Protein AF-A0A1F5DJG1-F1 (afdb_monomer)

Foldseek 3Di:
DVLLVLLQVVLVDDDDDDDLVVWDQDADPLPDVRQPCLQVPLDDPDPTCLVVVVVVVLVDQEEEDEAEQDPLAGDPSSCRNLVSNLSSLVNVQLQSAQRYEYEYEYEYEPPLPSLVSHQVVVVCSCVSSRHHYPYTYYHYPVCPVPVSNVSNNSSNVSDD

Sequence (160 aa):
MKQLLKGAESKGHQVELVHLNDHVIKKCKACEGGWGQCRSEGTCVLEDDFQAIREKIDSADALVFATPVYWHDLSESAKTFLDRLRRVEAHHSFKRYTDKLCVGVASAGGSGNGAARALYLLEEYLKRIGFKTFDLVTLTQFSKAHKLPMLEEAGKRLFP

Secondary structure (DSSP, 8-state):
-HHHHHHHHTTT-------GGGS--PPP--HHHHHTHHHHTS--S--STHHHHHHHHHH-SEEEEEEEEETTEE-HHHHHHHHHHHHHHTTTTT-TTTT-EEEEEEEESSS-TTHHHHHHHHHHHHHHTT-EEEEEEEEETTTHHHHHHHHHHHHTTS--

Nearest PDB structures (foldseek):
  2oys-assembly1_A  TM=8.674E-01  e=5.356E-07  Streptococcus pneumoniae TIGR4
  4r81-assembly1_A  TM=7.176E-01  e=6.926E-05  Methanothermobacter marburgensis str. Marburg
  5lji-assembly2_C  TM=7.568E-01  e=8.298E-02  Streptococcus pneumoniae
  7ddz-assembly1_A  TM=7.314E-01  e=1.112E-01  Enterobacteria phage RB59
  6lyh-assembly3_E  TM=3.986E-01  e=1.464E+00  Camellia sinensis var. assamica

Mean predicted aligned error: 3.3 Å

Radius of gyration: 15.82 Å; Cα contacts (8 Å, |Δi|>4): 265; chains: 1; bounding box: 43×26×45 Å

Solvent-accessible surface area (backbone atoms only — not comparable to full-atom values): 8822 Å² total; per-residue (Å²): 108,71,40,29,49,52,18,24,45,76,70,72,47,89,80,83,88,84,60,66,87,84,45,60,65,72,68,77,79,50,44,74,96,55,49,38,51,13,59,81,70,53,40,70,89,72,91,52,47,55,60,64,55,49,52,52,57,71,74,43,74,56,46,79,50,74,35,51,42,45,95,46,28,57,28,71,62,55,46,37,49,51,58,44,51,49,47,27,35,60,63,60,79,25,53,84,30,56,88,24,35,26,36,45,33,14,34,10,79,66,95,36,73,35,15,67,52,17,34,51,54,51,47,54,54,46,49,60,40,20,35,39,78,74,47,77,42,68,38,24,73,88,49,38,80,66,46,46,61,50,33,21,56,47,22,54,60,66,58,134

pLDDT: mean 94.12, std 6.16, range [60.84, 98.69]

Structure (mmCIF, N/CA/C/O backbone):
data_AF-A0A1F5DJG1-F1
#
_entry.id   AF-A0A1F5DJG1-F1
#
loop_
_atom_site.group_PDB
_atom_site.id
_atom_site.type_symbol
_atom_site.label_atom_id
_atom_site.label_alt_id
_atom_site.label_comp_id
_atom_site.label_asym_id
_atom_site.label_entity_id
_atom_site.label_seq_id
_atom_site.pdbx_PDB_ins_code
_atom_site.Cartn_x
_atom_site.Cartn_y
_atom_site.Cartn_z
_atom_site.occupancy
_atom_site.B_iso_or_equiv
_atom_site.auth_seq_id
_atom_site.auth_comp_id
_atom_site.auth_asym_id
_atom_site.auth_atom_id
_atom_site.pdbx_PDB_model_num
ATOM 1 N N . MET A 1 1 ? -6.879 -3.735 9.298 1.00 80.50 1 MET A N 1
ATOM 2 C CA . MET A 1 1 ? -7.313 -4.379 8.041 1.00 80.50 1 MET A CA 1
ATOM 3 C C . MET A 1 1 ? -8.718 -4.955 8.164 1.00 80.50 1 MET A C 1
ATOM 5 O O . MET A 1 1 ? -9.623 -4.300 7.690 1.00 80.50 1 MET A O 1
ATOM 9 N N . LYS A 1 2 ? -8.937 -6.085 8.862 1.00 90.50 2 LYS A N 1
ATOM 10 C CA . LYS A 1 2 ? -10.252 -6.765 8.914 1.00 90.50 2 LYS A CA 1
ATOM 11 C C . LYS A 1 2 ? -11.444 -5.859 9.258 1.00 90.50 2 LYS A C 1
ATOM 13 O O . LYS A 1 2 ? -12.493 -6.018 8.661 1.00 90.50 2 LYS A O 1
ATOM 18 N N . GLN A 1 3 ? -11.270 -4.886 10.156 1.00 96.06 3 GLN A N 1
ATOM 19 C CA . GLN A 1 3 ? -12.352 -3.951 10.492 1.00 96.06 3 GLN A CA 1
ATOM 20 C C . GLN A 1 3 ? -12.725 -2.999 9.348 1.00 96.06 3 GLN A C 1
ATOM 22 O O . GLN A 1 3 ? -13.907 -2.781 9.129 1.00 96.06 3 GLN A O 1
ATOM 27 N N . LEU A 1 4 ? -11.753 -2.502 8.569 1.00 95.25 4 LEU A N 1
ATOM 28 C CA . LEU A 1 4 ? -12.043 -1.720 7.355 1.00 95.25 4 LEU A CA 1
ATOM 29 C C . LEU A 1 4 ? -12.858 -2.550 6.360 1.00 95.25 4 LEU A C 1
ATOM 31 O O . LEU A 1 4 ? -13.853 -2.064 5.836 1.00 95.25 4 LEU A O 1
ATOM 35 N N . LEU A 1 5 ? -12.452 -3.808 6.146 1.00 94.50 5 LEU A N 1
ATOM 36 C CA . LEU A 1 5 ? -13.146 -4.721 5.234 1.00 94.50 5 LEU A CA 1
ATOM 37 C C . LEU A 1 5 ? -14.576 -4.978 5.708 1.00 94.50 5 LEU A C 1
ATOM 39 O O . LEU A 1 5 ? -15.507 -4.743 4.953 1.00 94.50 5 LEU A O 1
ATOM 43 N N . LYS A 1 6 ? -14.751 -5.313 6.990 1.00 96.38 6 LYS A N 1
ATOM 44 C CA . LYS A 1 6 ? -16.066 -5.495 7.614 1.00 96.38 6 LYS A CA 1
ATOM 45 C C . LYS A 1 6 ? -16.964 -4.265 7.440 1.00 96.38 6 LYS A C 1
ATOM 47 O O . LYS A 1 6 ? -18.151 -4.395 7.156 1.00 96.38 6 LYS A O 1
ATOM 52 N N . GLY A 1 7 ? -16.404 -3.067 7.612 1.00 96.62 7 GLY A N 1
ATOM 53 C CA . GLY A 1 7 ? -17.116 -1.812 7.383 1.00 96.62 7 GLY A CA 1
ATOM 54 C C . GLY A 1 7 ? -17.613 -1.684 5.943 1.00 96.62 7 GLY A C 1
ATOM 55 O O . GLY A 1 7 ? -18.793 -1.404 5.732 1.00 96.62 7 GLY A O 1
ATOM 56 N N . ALA A 1 8 ? -16.743 -1.946 4.968 1.00 96.12 8 ALA A N 1
ATOM 57 C CA . ALA A 1 8 ? -17.083 -1.898 3.547 1.00 96.12 8 ALA A CA 1
ATOM 58 C C . ALA A 1 8 ? -18.116 -2.974 3.153 1.00 96.12 8 ALA A C 1
ATOM 60 O O . ALA A 1 8 ? -19.131 -2.661 2.533 1.00 96.12 8 ALA A O 1
ATOM 61 N N . GLU A 1 9 ? -17.926 -4.220 3.592 1.00 96.31 9 GLU A N 1
ATOM 62 C CA . GLU A 1 9 ? -18.866 -5.329 3.372 1.00 96.31 9 GLU A CA 1
ATOM 63 C C . GLU A 1 9 ? -20.256 -5.013 3.942 1.00 96.31 9 GLU A C 1
ATOM 65 O O . GLU A 1 9 ? -21.270 -5.295 3.307 1.00 96.31 9 GLU A O 1
ATOM 70 N N . SER A 1 10 ? -20.330 -4.351 5.106 1.00 97.25 10 SER A N 1
ATOM 71 C CA . SER A 1 10 ? -21.610 -3.952 5.718 1.00 97.25 10 SER A CA 1
ATOM 72 C C . SER A 1 10 ? -22.411 -2.937 4.891 1.00 97.25 10 SER A C 1
ATOM 74 O O . SER A 1 10 ? -23.599 -2.734 5.142 1.00 97.25 10 SER A O 1
ATOM 76 N N . LYS A 1 11 ? -21.766 -2.294 3.911 1.00 96.88 11 LYS A N 1
ATOM 77 C CA . LYS A 1 11 ? -22.381 -1.389 2.934 1.00 96.88 11 LYS A CA 1
ATOM 78 C C . LYS A 1 11 ? -22.622 -2.047 1.573 1.00 96.88 11 LYS A C 1
ATOM 80 O O . LYS A 1 11 ? -23.101 -1.383 0.663 1.00 96.88 11 LYS A O 1
ATOM 85 N N . GLY A 1 12 ? -22.356 -3.349 1.451 1.00 95.69 12 GLY A N 1
ATOM 86 C CA . GLY A 1 12 ? -22.562 -4.117 0.224 1.00 95.69 12 GLY A CA 1
ATOM 87 C C . GLY A 1 12 ? -21.413 -4.019 -0.780 1.00 95.69 12 GLY A C 1
ATOM 88 O O . GLY A 1 12 ? -21.575 -4.463 -1.915 1.00 95.69 12 GLY A O 1
ATOM 89 N N . HIS A 1 13 ? -20.262 -3.461 -0.395 1.00 95.56 13 HIS A N 1
ATOM 90 C CA . HIS A 1 13 ? -19.089 -3.424 -1.268 1.00 95.56 13 HIS A CA 1
ATOM 91 C C . HIS A 1 13 ? -18.404 -4.791 -1.328 1.00 95.56 13 HIS A C 1
ATOM 93 O O . HIS A 1 13 ? -18.331 -5.512 -0.330 1.00 95.56 13 HIS A O 1
ATOM 99 N N . GLN A 1 14 ? -17.863 -5.127 -2.499 1.00 95.88 14 GLN A N 1
ATOM 100 C CA . GLN A 1 14 ? -16.992 -6.287 -2.654 1.00 95.88 14 GLN A CA 1
ATOM 101 C C . GLN A 1 14 ? -15.609 -5.961 -2.096 1.00 95.88 14 GLN A C 1
ATOM 103 O O . GLN A 1 14 ? -15.071 -4.879 -2.332 1.00 95.88 14 GLN A O 1
ATOM 108 N N . VAL A 1 15 ? -15.033 -6.904 -1.357 1.00 95.50 15 VAL A N 1
ATOM 109 C CA . VAL A 1 15 ? -13.697 -6.757 -0.788 1.00 95.50 15 VAL A CA 1
ATOM 110 C C . VAL A 1 15 ? -12.822 -7.928 -1.192 1.00 95.50 15 VAL A C 1
ATOM 112 O O . VAL A 1 15 ? -13.246 -9.082 -1.171 1.00 95.50 15 VAL A O 1
ATOM 115 N N . GLU A 1 16 ? -11.570 -7.626 -1.510 1.00 96.38 16 GLU A N 1
ATOM 116 C CA . GLU A 1 16 ? -10.538 -8.627 -1.733 1.00 96.38 16 GLU A CA 1
ATOM 117 C C . GLU A 1 16 ? -9.367 -8.361 -0.784 1.00 96.38 16 GLU A C 1
ATOM 119 O O . GLU A 1 16 ? -8.879 -7.235 -0.661 1.00 96.38 16 GLU A O 1
ATOM 124 N N . LEU A 1 17 ? -8.917 -9.407 -0.089 1.00 96.69 17 LEU A N 1
ATOM 125 C CA . LEU A 1 17 ? -7.771 -9.343 0.809 1.00 96.69 17 LEU A CA 1
ATOM 126 C C . LEU A 1 17 ? -6.576 -10.046 0.169 1.00 96.69 17 LEU A C 1
ATOM 128 O O . LEU A 1 17 ? -6.576 -11.263 0.018 1.00 96.69 17 LEU A O 1
ATOM 132 N N . VAL A 1 18 ? -5.534 -9.273 -0.134 1.00 97.69 18 VAL A N 1
ATOM 133 C CA . VAL A 1 18 ? -4.259 -9.790 -0.640 1.00 97.69 18 VAL A CA 1
ATOM 134 C C . VAL A 1 18 ? -3.213 -9.755 0.470 1.00 97.69 18 VAL A C 1
ATOM 136 O O . VAL A 1 18 ? -2.865 -8.694 0.995 1.00 97.69 18 VAL A O 1
ATOM 139 N N . HIS A 1 19 ? -2.680 -10.923 0.817 1.00 97.50 19 HIS A N 1
ATOM 140 C CA . HIS A 1 19 ? -1.533 -11.048 1.705 1.00 9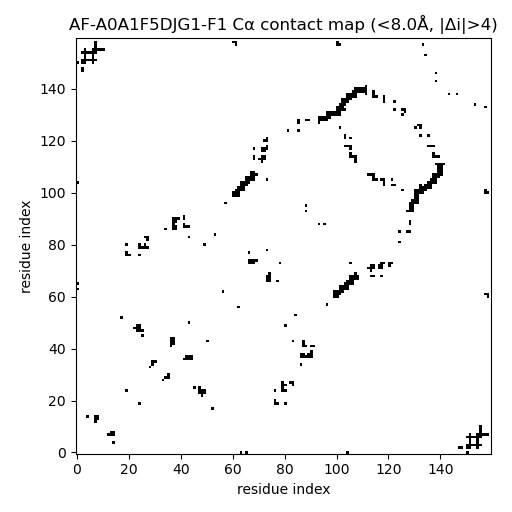7.50 19 HIS A CA 1
ATOM 141 C C . HIS A 1 19 ? -0.255 -11.132 0.871 1.00 97.50 19 HIS A C 1
ATOM 143 O O . HIS A 1 19 ? 0.030 -12.160 0.274 1.00 97.50 19 HIS A O 1
ATOM 149 N N . LEU A 1 20 ? 0.554 -10.065 0.855 1.00 97.94 20 LEU A N 1
ATOM 150 C CA . LEU A 1 20 ? 1.789 -10.017 0.050 1.00 97.94 20 LEU A CA 1
ATOM 151 C C . LEU A 1 20 ? 2.768 -11.169 0.339 1.00 97.94 20 LEU A C 1
ATOM 153 O O . LEU A 1 20 ? 3.574 -11.503 -0.519 1.00 97.94 20 LEU A O 1
ATOM 157 N N . ASN A 1 21 ? 2.712 -11.758 1.536 1.00 96.56 21 ASN A N 1
ATOM 158 C CA . ASN A 1 21 ? 3.573 -12.875 1.927 1.00 96.56 21 ASN A CA 1
ATOM 159 C C . ASN A 1 21 ? 3.149 -14.221 1.313 1.00 96.56 21 ASN A C 1
ATOM 161 O O . ASN A 1 21 ? 3.951 -15.150 1.326 1.00 96.56 21 ASN A O 1
ATOM 165 N N . ASP A 1 22 ? 1.934 -14.318 0.768 1.00 98.06 22 ASP A N 1
ATOM 166 C CA . ASP A 1 22 ? 1.431 -15.518 0.085 1.00 98.06 22 ASP A CA 1
ATOM 167 C C . ASP A 1 22 ? 1.814 -15.521 -1.407 1.00 98.06 22 ASP A C 1
ATOM 169 O O . ASP A 1 22 ? 1.470 -16.440 -2.147 1.00 98.06 22 ASP A O 1
ATOM 173 N N . HIS A 1 23 ? 2.541 -14.489 -1.847 1.00 98.12 23 HIS A N 1
ATOM 174 C CA . HIS A 1 23 ? 2.916 -14.248 -3.231 1.00 98.12 23 HIS A CA 1
ATOM 175 C C . HIS A 1 23 ? 4.431 -14.158 -3.392 1.00 98.12 23 HIS A C 1
ATOM 177 O O . HIS A 1 23 ? 5.154 -13.612 -2.553 1.00 98.12 23 HIS A O 1
ATOM 183 N N . VAL A 1 24 ? 4.925 -14.643 -4.525 1.00 98.00 24 VAL A N 1
ATOM 184 C CA . VAL A 1 24 ? 6.321 -14.486 -4.911 1.00 98.00 24 VAL A CA 1
ATOM 185 C C . VAL A 1 24 ? 6.473 -13.135 -5.591 1.00 98.00 24 VAL A C 1
ATOM 187 O O . VAL A 1 24 ? 6.063 -12.941 -6.729 1.00 98.00 24 VAL A O 1
ATOM 190 N N . ILE A 1 25 ? 7.104 -12.192 -4.895 1.00 98.00 25 ILE A N 1
ATOM 191 C CA . ILE A 1 25 ? 7.415 -10.865 -5.432 1.00 98.00 25 ILE A CA 1
ATOM 192 C C . ILE A 1 25 ? 8.919 -10.654 -5.317 1.00 98.00 25 ILE A C 1
ATOM 194 O O . ILE A 1 25 ? 9.469 -10.430 -4.237 1.00 98.00 25 ILE A O 1
ATOM 198 N N . LYS A 1 26 ? 9.614 -10.733 -6.448 1.00 97.50 26 LYS A N 1
ATOM 199 C CA . LYS A 1 26 ? 11.058 -10.519 -6.519 1.00 97.50 26 LYS A CA 1
ATOM 200 C C . LYS A 1 26 ? 11.365 -9.041 -6.304 1.00 97.50 26 LYS A C 1
ATOM 202 O O . LYS A 1 26 ? 10.602 -8.157 -6.701 1.00 97.50 26 LYS A O 1
ATOM 207 N N . LYS A 1 27 ? 12.535 -8.770 -5.723 1.00 96.62 27 LYS A N 1
ATOM 208 C CA . LYS A 1 27 ? 13.087 -7.414 -5.606 1.00 96.62 27 LYS A CA 1
ATOM 209 C C . LYS A 1 27 ? 13.364 -6.835 -6.991 1.00 96.62 27 LYS A C 1
ATOM 211 O O . LYS A 1 27 ? 13.774 -7.554 -7.904 1.00 96.62 27 LYS A O 1
ATOM 216 N N . CYS A 1 28 ? 13.172 -5.525 -7.134 1.00 95.06 28 CYS A N 1
ATOM 217 C CA . CYS A 1 28 ? 13.534 -4.815 -8.356 1.00 95.06 28 CYS A CA 1
ATOM 218 C C . CYS A 1 28 ? 15.021 -5.036 -8.678 1.00 95.06 28 CYS A C 1
ATOM 220 O O . CYS A 1 28 ? 15.876 -4.825 -7.820 1.00 95.06 28 CYS A O 1
ATOM 222 N N . LYS A 1 29 ? 15.326 -5.425 -9.921 1.00 94.69 29 LYS A N 1
ATOM 223 C CA . LYS A 1 29 ? 16.705 -5.642 -10.388 1.00 94.69 29 LYS A CA 1
ATOM 224 C C . LYS A 1 29 ? 17.391 -4.380 -10.921 1.00 94.69 29 LYS A C 1
ATOM 226 O O . LYS A 1 29 ? 18.551 -4.459 -11.297 1.00 94.69 29 LYS A O 1
ATOM 231 N N . ALA A 1 30 ? 16.685 -3.245 -10.979 1.00 94.06 30 ALA A N 1
ATOM 232 C CA . ALA A 1 30 ? 17.179 -2.012 -11.600 1.00 94.06 30 ALA A CA 1
ATOM 233 C C . ALA A 1 30 ? 17.752 -2.269 -13.014 1.00 94.06 30 ALA A C 1
ATOM 235 O O . ALA A 1 30 ? 18.871 -1.870 -13.331 1.00 94.06 30 ALA A O 1
ATOM 236 N N . CYS A 1 31 ? 16.981 -2.987 -13.839 1.00 92.62 31 CYS A N 1
ATOM 237 C CA . CYS A 1 31 ? 17.384 -3.433 -15.174 1.00 92.62 31 CYS A CA 1
ATOM 238 C C . CYS A 1 31 ? 17.799 -2.263 -16.080 1.00 92.62 31 CYS A C 1
ATOM 240 O O . CYS A 1 31 ? 17.336 -1.143 -15.878 1.00 92.62 31 CYS A O 1
ATOM 242 N N . GLU A 1 32 ? 18.629 -2.545 -17.092 1.00 86.12 32 GLU A N 1
ATOM 243 C CA . GLU A 1 32 ? 18.922 -1.649 -18.228 1.00 86.12 32 GLU A CA 1
ATOM 244 C C . GLU A 1 32 ? 19.131 -0.176 -17.823 1.00 86.12 32 GLU A C 1
ATOM 246 O O . GLU A 1 32 ? 18.291 0.695 -18.057 1.00 86.12 32 GLU A O 1
ATOM 251 N N . GLY A 1 33 ? 20.240 0.107 -17.136 1.00 86.25 33 GLY A N 1
ATOM 252 C CA . GLY A 1 33 ? 20.552 1.472 -16.692 1.00 86.25 33 GLY A CA 1
ATOM 253 C C . GLY A 1 33 ? 19.644 1.994 -15.572 1.00 86.25 33 GLY A C 1
ATOM 254 O O . GLY A 1 33 ? 19.579 3.198 -15.337 1.00 86.25 33 GLY A O 1
ATOM 255 N N . GLY A 1 34 ? 18.945 1.101 -14.868 1.00 89.88 34 GLY A N 1
ATOM 256 C CA . GLY A 1 34 ? 18.201 1.402 -13.649 1.00 89.88 34 GLY A CA 1
ATOM 257 C C . GLY A 1 34 ? 16.681 1.454 -13.800 1.00 89.88 34 GLY A C 1
ATOM 258 O O . GLY A 1 34 ? 15.997 1.524 -12.775 1.00 89.88 34 GLY A O 1
ATOM 259 N N . TRP A 1 35 ? 16.146 1.398 -15.021 1.00 89.06 35 TRP A N 1
ATOM 260 C CA . TRP A 1 35 ? 14.706 1.494 -15.292 1.00 89.06 35 TRP A CA 1
ATOM 261 C C . TRP A 1 35 ? 14.168 0.381 -16.195 1.00 89.06 35 TRP A C 1
ATOM 263 O O . TRP A 1 35 ? 13.107 -0.169 -15.892 1.00 89.06 35 TRP A O 1
ATOM 273 N N . GLY A 1 36 ? 14.880 0.053 -17.277 1.00 91.75 36 GLY A N 1
ATOM 274 C CA . GLY A 1 36 ? 14.424 -0.865 -18.324 1.00 91.75 36 GLY A CA 1
ATOM 275 C C . GLY A 1 36 ? 12.989 -0.625 -18.780 1.00 91.75 36 GLY A C 1
ATOM 276 O O . GLY A 1 36 ? 12.522 0.517 -18.833 1.00 91.75 36 GLY A O 1
ATOM 277 N N . GLN A 1 37 ? 12.274 -1.721 -19.033 1.00 91.81 37 GLN A N 1
ATOM 278 C CA . GLN A 1 37 ? 10.900 -1.730 -19.544 1.00 91.81 37 GLN A CA 1
ATOM 279 C C . GLN A 1 37 ? 9.893 -0.921 -18.700 1.00 91.81 37 GLN A C 1
ATOM 281 O O . GLN A 1 37 ? 8.904 -0.413 -19.228 1.00 91.81 37 GLN A O 1
ATOM 286 N N . CYS A 1 38 ? 10.171 -0.693 -17.407 1.00 92.19 38 CYS A N 1
ATOM 287 C CA . CYS A 1 38 ? 9.301 0.128 -16.556 1.00 92.19 38 CYS A CA 1
ATOM 288 C C . CYS A 1 38 ? 9.143 1.549 -17.119 1.00 92.19 38 CYS A C 1
ATOM 290 O O . CYS A 1 38 ? 8.079 2.147 -16.991 1.00 92.19 38 CYS A O 1
ATOM 292 N N . ARG A 1 39 ? 10.200 2.090 -17.743 1.00 88.75 39 ARG A N 1
ATOM 293 C CA . ARG A 1 39 ? 10.194 3.440 -18.314 1.00 88.75 39 ARG A CA 1
ATOM 294 C C . ARG A 1 39 ? 9.572 3.499 -19.703 1.00 88.75 39 ARG A C 1
ATOM 296 O O . ARG A 1 39 ? 8.904 4.486 -19.993 1.00 88.75 39 ARG A O 1
ATOM 303 N N . SER A 1 40 ? 9.826 2.509 -20.554 1.00 87.19 40 SER A N 1
ATOM 304 C CA . SER A 1 40 ? 9.333 2.514 -21.936 1.00 87.19 40 SER A CA 1
ATOM 305 C C . SER A 1 40 ? 7.875 2.075 -22.040 1.00 87.19 40 SER A C 1
ATOM 307 O O . SER A 1 40 ? 7.130 2.653 -22.822 1.00 87.19 40 SER A O 1
ATOM 309 N N . GLU A 1 41 ? 7.458 1.086 -21.246 1.00 88.88 41 GLU A N 1
ATOM 310 C CA . GLU A 1 41 ? 6.178 0.393 -21.440 1.00 88.88 41 GLU A CA 1
ATOM 311 C C . GLU A 1 41 ? 5.259 0.435 -20.214 1.00 88.88 41 GLU A C 1
ATOM 313 O O . GLU A 1 41 ? 4.068 0.169 -20.331 1.00 88.88 41 GLU A O 1
ATOM 318 N N . GLY A 1 42 ? 5.760 0.805 -19.028 1.00 88.25 42 GLY A N 1
ATOM 319 C CA . GLY A 1 42 ? 4.948 0.741 -17.800 1.00 88.25 42 GLY A CA 1
ATOM 320 C C . GLY A 1 42 ? 4.646 -0.665 -17.338 1.00 88.25 42 GLY A C 1
ATOM 321 O O . GLY A 1 42 ? 3.603 -0.917 -16.735 1.00 88.25 42 GLY A O 1
ATOM 322 N N . THR A 1 43 ? 5.552 -1.582 -17.632 1.00 90.00 43 THR A N 1
ATOM 323 C CA . THR A 1 43 ? 5.488 -2.979 -17.231 1.00 90.00 43 THR A CA 1
ATOM 324 C C . THR A 1 43 ? 6.856 -3.392 -16.705 1.00 90.00 43 THR A C 1
ATOM 326 O O . THR A 1 43 ? 7.884 -2.772 -16.989 1.00 90.00 43 THR A O 1
ATOM 329 N N . CYS A 1 44 ? 6.881 -4.414 -15.856 1.00 93.38 44 CYS A N 1
ATOM 330 C CA . CYS A 1 44 ? 8.126 -4.959 -15.330 1.00 93.38 44 CYS A CA 1
ATOM 331 C C . CYS A 1 44 ? 8.458 -6.266 -16.059 1.00 93.38 44 CYS A C 1
ATOM 333 O O . CYS A 1 44 ? 7.591 -7.122 -16.191 1.00 93.38 44 CYS A O 1
ATOM 335 N N . VAL A 1 45 ? 9.723 -6.436 -16.457 1.00 94.69 45 VAL A N 1
ATOM 336 C CA . VAL A 1 45 ? 10.244 -7.653 -17.114 1.00 94.69 45 VAL A CA 1
ATOM 337 C C . VAL A 1 45 ? 10.305 -8.873 -16.183 1.00 94.69 45 VAL A C 1
ATOM 339 O O . VAL A 1 45 ? 10.536 -9.997 -16.612 1.00 94.69 45 VAL A O 1
ATOM 342 N N . LEU A 1 46 ? 10.169 -8.666 -14.869 1.00 95.56 46 LEU A N 1
ATOM 343 C CA . LEU A 1 46 ? 10.153 -9.772 -13.919 1.00 95.56 46 LEU A CA 1
ATOM 344 C C . LEU A 1 46 ? 8.802 -10.479 -13.985 1.00 95.56 46 LEU A C 1
ATOM 346 O O . LEU A 1 46 ? 7.782 -9.884 -13.646 1.00 95.56 46 LEU A O 1
ATOM 350 N N . GLU A 1 47 ? 8.846 -11.751 -14.365 1.00 95.81 47 GLU A N 1
ATOM 351 C CA . GLU A 1 47 ? 7.718 -12.678 -14.300 1.00 95.81 47 GLU A CA 1
ATOM 352 C C . GLU A 1 47 ? 7.602 -13.238 -12.878 1.00 95.81 47 GLU A C 1
ATOM 354 O O . GLU A 1 47 ? 8.439 -14.034 -12.423 1.00 95.81 47 GLU A O 1
ATOM 359 N N . ASP A 1 48 ? 6.620 -12.725 -12.143 1.00 97.44 48 ASP A N 1
ATOM 360 C CA . ASP A 1 48 ? 6.203 -13.141 -10.809 1.00 97.44 48 ASP A CA 1
ATOM 361 C C . ASP A 1 48 ? 4.821 -12.541 -10.473 1.00 97.44 48 ASP A C 1
ATOM 363 O O . ASP A 1 48 ? 4.162 -11.971 -11.342 1.00 97.44 48 ASP A O 1
ATOM 367 N N . ASP A 1 49 ? 4.362 -12.658 -9.226 1.00 98.12 49 ASP A N 1
ATOM 368 C CA . ASP A 1 49 ? 2.978 -12.322 -8.856 1.00 98.12 49 ASP A CA 1
ATOM 369 C C . ASP A 1 49 ? 2.695 -10.809 -8.784 1.00 98.12 49 ASP A C 1
ATOM 371 O O . ASP A 1 49 ? 1.563 -10.389 -8.533 1.00 98.12 49 ASP A O 1
ATOM 375 N N . PHE A 1 50 ? 3.703 -9.956 -8.989 1.00 97.50 50 PHE A N 1
ATOM 376 C CA . PHE A 1 50 ? 3.551 -8.503 -8.887 1.00 97.50 50 PHE A CA 1
ATOM 377 C C . PHE A 1 50 ? 2.500 -7.953 -9.857 1.00 97.50 50 PHE A C 1
ATOM 379 O O . PHE A 1 50 ? 1.682 -7.120 -9.464 1.00 97.50 50 PHE A O 1
ATOM 386 N N . GLN A 1 51 ? 2.527 -8.399 -11.113 1.00 94.50 51 GLN A N 1
ATOM 387 C CA . GLN A 1 51 ? 1.658 -7.902 -12.176 1.00 94.50 51 GLN A CA 1
ATOM 388 C C . GLN A 1 51 ? 0.202 -8.251 -11.869 1.00 94.50 51 GLN A C 1
ATOM 390 O O . GLN A 1 51 ? -0.645 -7.364 -11.904 1.00 94.50 51 GLN A O 1
ATOM 395 N N . ALA A 1 52 ? -0.060 -9.487 -11.436 1.00 96.44 52 ALA A N 1
ATOM 396 C CA . ALA A 1 52 ? -1.394 -9.926 -11.039 1.00 96.44 52 ALA A CA 1
ATOM 397 C C . ALA A 1 52 ? -1.952 -9.103 -9.863 1.00 96.44 52 ALA A C 1
ATOM 399 O O . ALA A 1 52 ? -3.122 -8.728 -9.857 1.00 96.44 52 ALA A O 1
ATOM 400 N N . ILE A 1 53 ? -1.124 -8.768 -8.866 1.00 97.75 53 ILE A N 1
ATOM 401 C CA . ILE A 1 53 ? -1.555 -7.913 -7.747 1.00 97.75 53 ILE A CA 1
ATOM 402 C C . ILE A 1 53 ? -1.795 -6.473 -8.217 1.00 97.75 53 ILE A C 1
ATOM 404 O O . ILE A 1 53 ? -2.752 -5.834 -7.783 1.00 97.75 53 ILE A O 1
ATOM 408 N N . ARG A 1 54 ? -0.951 -5.945 -9.110 1.00 94.81 54 ARG A N 1
ATOM 409 C CA . ARG A 1 54 ? -1.129 -4.605 -9.683 1.00 94.81 54 ARG A CA 1
ATOM 410 C C . ARG A 1 54 ? -2.432 -4.495 -10.481 1.00 94.81 54 ARG A C 1
ATOM 412 O O . ARG A 1 54 ? -3.139 -3.509 -10.320 1.00 94.81 54 ARG A O 1
ATOM 419 N N . GLU A 1 55 ? -2.777 -5.499 -11.279 1.00 94.50 55 GLU A N 1
ATOM 420 C CA . GLU A 1 55 ? -4.033 -5.530 -12.043 1.00 94.50 55 GLU A CA 1
ATOM 421 C C . GLU A 1 55 ? -5.268 -5.496 -11.130 1.00 94.50 55 GLU A C 1
ATOM 423 O O . GLU A 1 55 ? -6.245 -4.811 -11.431 1.00 94.50 55 GLU A O 1
ATOM 428 N N . LYS A 1 56 ? -5.205 -6.139 -9.957 1.00 96.88 56 LYS A N 1
ATOM 429 C CA . LYS A 1 56 ? -6.266 -6.019 -8.943 1.00 96.88 56 LYS A CA 1
ATOM 430 C C . LYS A 1 56 ? -6.422 -4.580 -8.456 1.00 96.88 56 LYS A C 1
ATOM 432 O O . LYS A 1 56 ? -7.544 -4.087 -8.369 1.00 96.88 56 LYS A O 1
ATOM 437 N N . ILE A 1 57 ? -5.312 -3.880 -8.202 1.00 95.38 57 ILE A N 1
ATOM 438 C CA . ILE A 1 57 ? -5.334 -2.454 -7.828 1.00 95.38 57 ILE A CA 1
ATOM 439 C C . ILE A 1 57 ? -5.945 -1.603 -8.951 1.00 95.38 57 ILE A C 1
ATOM 441 O O . ILE A 1 57 ? -6.730 -0.699 -8.668 1.00 95.38 57 ILE A O 1
ATOM 445 N N . ASP A 1 58 ? -5.631 -1.905 -10.213 1.00 92.69 58 ASP A N 1
ATOM 446 C CA . ASP A 1 58 ? -6.217 -1.209 -11.363 1.00 92.69 58 ASP A CA 1
ATOM 447 C C . ASP A 1 58 ? -7.746 -1.360 -11.398 1.00 92.69 58 ASP A C 1
ATOM 449 O O . ASP A 1 58 ? -8.456 -0.377 -11.626 1.00 92.69 58 ASP A O 1
ATOM 453 N N . SER A 1 59 ? -8.250 -2.565 -11.113 1.00 94.94 59 SER A N 1
ATOM 454 C CA . SER A 1 59 ? -9.686 -2.873 -11.103 1.00 94.94 59 SER A CA 1
ATOM 455 C C . SER A 1 59 ? -10.453 -2.367 -9.875 1.00 94.94 59 SER A C 1
ATOM 457 O O . SER A 1 59 ? -11.673 -2.262 -9.933 1.00 94.94 59 SER A O 1
ATOM 459 N N . ALA A 1 60 ? -9.770 -2.045 -8.773 1.00 95.31 60 ALA A N 1
ATOM 460 C CA . ALA A 1 60 ? -10.411 -1.678 -7.510 1.00 95.31 60 ALA A CA 1
ATOM 461 C C . ALA A 1 60 ? -10.752 -0.182 -7.428 1.00 95.31 60 ALA A C 1
ATOM 463 O O . ALA A 1 60 ? -9.933 0.657 -7.792 1.00 95.31 60 ALA A O 1
ATOM 464 N N . ASP A 1 61 ? -11.903 0.188 -6.865 1.00 95.25 61 ASP A N 1
ATOM 465 C CA . ASP A 1 61 ? -12.300 1.601 -6.705 1.00 95.25 61 ASP A CA 1
ATOM 466 C C . ASP A 1 61 ? -11.554 2.329 -5.570 1.00 95.25 61 ASP A C 1
ATOM 468 O O . ASP A 1 61 ? -11.392 3.552 -5.584 1.00 95.25 61 ASP A O 1
ATOM 472 N N . ALA A 1 62 ? -11.063 1.579 -4.581 1.00 95.38 62 ALA A N 1
ATOM 473 C CA . ALA A 1 62 ? -10.278 2.104 -3.469 1.00 95.38 62 ALA A CA 1
ATOM 474 C C . ALA A 1 62 ? -9.233 1.091 -2.986 1.00 95.38 62 ALA A C 1
ATOM 476 O O . ALA A 1 62 ? -9.376 -0.118 -3.171 1.00 95.38 62 ALA A O 1
ATOM 477 N N . LEU A 1 63 ? -8.191 1.588 -2.316 1.00 96.31 63 LEU A N 1
ATOM 478 C CA . LEU A 1 63 ? -7.099 0.775 -1.783 1.00 96.31 63 LEU A CA 1
ATOM 479 C C . LEU A 1 63 ? -6.989 0.903 -0.262 1.00 96.31 63 LEU A C 1
ATOM 481 O O . LEU A 1 63 ? -6.829 1.993 0.278 1.00 96.31 63 LEU A O 1
ATOM 485 N N . VAL A 1 64 ? -6.940 -0.224 0.443 1.00 97.19 64 VAL A N 1
ATOM 486 C CA . VAL A 1 64 ? -6.425 -0.271 1.818 1.00 97.19 64 VAL A CA 1
ATOM 487 C C . VAL A 1 64 ? -5.045 -0.910 1.784 1.00 97.19 64 VAL A C 1
ATOM 489 O O . VAL A 1 64 ? -4.920 -2.088 1.462 1.00 97.19 64 VAL A O 1
ATOM 492 N N . PHE A 1 65 ? -4.008 -0.162 2.161 1.00 98.00 65 PHE A N 1
ATOM 493 C CA . PHE A 1 65 ? -2.655 -0.699 2.280 1.00 98.00 65 PHE A CA 1
ATOM 494 C C . PHE A 1 65 ? -2.241 -0.743 3.748 1.00 98.00 65 PHE A C 1
ATOM 496 O O . PHE A 1 65 ? -2.101 0.293 4.400 1.00 98.00 65 PHE A O 1
ATOM 503 N N . ALA A 1 66 ? -2.030 -1.945 4.281 1.00 97.56 66 ALA A N 1
ATOM 504 C CA . ALA A 1 66 ? -1.585 -2.135 5.656 1.00 97.56 66 ALA A CA 1
ATOM 505 C C . ALA A 1 66 ? -0.224 -2.825 5.708 1.00 97.56 66 ALA A C 1
ATOM 507 O O . ALA A 1 66 ? 0.001 -3.828 5.038 1.00 97.56 66 ALA A O 1
ATOM 508 N N . THR A 1 67 ? 0.661 -2.328 6.566 1.00 98.25 67 THR A N 1
ATOM 509 C CA . THR A 1 67 ? 1.977 -2.923 6.814 1.00 98.25 67 THR A CA 1
ATOM 510 C C . THR A 1 67 ? 2.246 -3.011 8.312 1.00 98.25 67 THR A C 1
ATOM 512 O O . THR A 1 67 ? 1.912 -2.077 9.054 1.00 98.25 67 THR A O 1
ATOM 515 N N . PRO A 1 68 ? 2.871 -4.096 8.799 1.00 97.69 68 PRO A N 1
ATOM 516 C CA . PRO A 1 68 ? 3.505 -4.041 10.100 1.00 97.69 68 PRO A CA 1
ATOM 517 C C . PRO A 1 68 ? 4.684 -3.058 10.061 1.00 97.69 68 PRO A C 1
ATOM 519 O O . PRO A 1 68 ? 5.220 -2.742 8.994 1.00 97.69 68 PRO A O 1
ATOM 522 N N . VAL A 1 69 ? 5.045 -2.553 11.235 1.00 98.12 69 VAL A N 1
ATOM 523 C CA . VAL A 1 69 ? 6.172 -1.642 11.441 1.00 98.12 69 VAL A CA 1
ATOM 524 C C . VAL A 1 69 ? 7.358 -2.455 11.930 1.00 98.12 69 VAL A C 1
ATOM 526 O O . VAL A 1 69 ? 7.321 -2.981 13.045 1.00 98.12 69 VAL A O 1
ATOM 529 N N . TYR A 1 70 ? 8.412 -2.516 11.121 1.00 96.62 70 TYR A N 1
ATOM 530 C CA . TYR A 1 70 ? 9.667 -3.178 11.467 1.00 96.62 70 TYR A CA 1
ATOM 531 C C . TYR A 1 70 ? 10.800 -2.166 11.377 1.00 96.62 70 TYR A C 1
ATOM 533 O O . TYR A 1 70 ? 10.943 -1.470 10.378 1.00 96.62 70 TYR A O 1
ATOM 541 N N . TRP A 1 71 ? 11.564 -2.026 12.465 1.00 95.06 71 TRP A N 1
ATOM 542 C CA . TRP A 1 71 ? 12.699 -1.096 12.542 1.00 95.06 71 TRP A CA 1
ATOM 543 C C . TRP A 1 71 ? 12.373 0.338 12.086 1.00 95.06 71 TRP A C 1
ATOM 545 O O . TRP A 1 71 ? 13.165 1.000 11.419 1.00 95.06 71 TRP A O 1
ATOM 555 N N . HIS A 1 72 ? 11.202 0.845 12.488 1.00 96.69 72 HIS A N 1
ATOM 556 C CA . HIS A 1 72 ? 10.713 2.183 12.132 1.00 96.69 72 HIS A CA 1
ATOM 557 C C . HIS A 1 72 ? 10.520 2.417 10.619 1.00 96.69 72 HIS A C 1
ATOM 559 O O . HIS A 1 72 ? 10.525 3.572 10.182 1.00 96.69 72 HIS A O 1
ATOM 565 N N . ASP A 1 73 ? 10.367 1.352 9.834 1.00 97.94 73 ASP A N 1
ATOM 566 C CA . ASP A 1 73 ? 10.079 1.363 8.397 1.00 97.94 73 ASP A CA 1
ATOM 567 C C . ASP A 1 73 ? 8.892 0.415 8.101 1.00 97.94 73 ASP A C 1
ATOM 569 O O . ASP A 1 73 ? 8.308 -0.211 8.997 1.00 97.94 73 ASP A O 1
ATOM 573 N N . LEU A 1 74 ? 8.504 0.363 6.831 1.00 98.38 74 LEU A N 1
ATOM 574 C CA . LEU A 1 74 ? 7.593 -0.619 6.261 1.00 98.38 74 LEU A CA 1
ATOM 575 C C . LEU A 1 74 ? 8.197 -2.026 6.358 1.00 98.38 74 LEU A C 1
ATOM 577 O O . LEU A 1 74 ? 9.414 -2.193 6.414 1.00 98.38 74 LEU A O 1
ATOM 581 N N . SER A 1 75 ? 7.343 -3.044 6.293 1.00 98.12 75 SER A N 1
ATOM 582 C CA . SER A 1 75 ? 7.806 -4.424 6.132 1.00 98.12 75 SER A CA 1
ATOM 583 C C . SER A 1 75 ? 8.562 -4.628 4.821 1.00 98.12 75 SER A C 1
ATOM 585 O O . SER A 1 75 ? 8.347 -3.920 3.835 1.00 98.12 75 SER A O 1
ATOM 587 N N . GLU A 1 76 ? 9.423 -5.637 4.785 1.00 97.81 76 GLU A N 1
ATOM 588 C CA . GLU A 1 76 ? 10.231 -5.983 3.622 1.00 97.81 76 GLU A CA 1
ATOM 589 C C . GLU A 1 76 ? 9.360 -6.358 2.417 1.00 97.81 76 GLU A C 1
ATOM 591 O O . GLU A 1 76 ? 9.686 -5.980 1.289 1.00 97.81 76 GLU A O 1
ATOM 596 N N . SER A 1 77 ? 8.236 -7.049 2.640 1.00 98.00 77 SER A N 1
ATOM 597 C CA . SER A 1 77 ? 7.276 -7.385 1.583 1.00 98.00 77 SER A CA 1
ATOM 598 C C . SER A 1 77 ? 6.548 -6.145 1.063 1.00 98.00 77 SER A C 1
ATOM 600 O O . SER A 1 77 ? 6.503 -5.937 -0.151 1.00 98.00 77 SER A O 1
ATOM 602 N N . ALA A 1 78 ? 6.083 -5.258 1.952 1.00 98.19 78 ALA A N 1
ATOM 603 C CA . ALA A 1 78 ? 5.503 -3.975 1.554 1.00 98.19 78 ALA A CA 1
ATOM 604 C C . ALA A 1 78 ? 6.497 -3.128 0.750 1.00 98.19 78 ALA A C 1
ATOM 606 O O . ALA A 1 78 ? 6.152 -2.622 -0.315 1.00 98.19 78 ALA A O 1
ATOM 607 N N . LYS A 1 79 ? 7.742 -3.007 1.223 1.00 97.75 79 LYS A N 1
ATOM 608 C CA . LYS A 1 79 ? 8.785 -2.225 0.555 1.00 97.75 79 LYS A CA 1
ATOM 609 C C . LYS A 1 79 ? 9.119 -2.804 -0.817 1.00 97.75 79 LYS A C 1
ATOM 611 O O . LYS A 1 79 ? 9.158 -2.060 -1.788 1.00 97.75 79 LYS A O 1
ATOM 616 N N . THR A 1 80 ? 9.257 -4.127 -0.919 1.00 97.81 80 THR A N 1
ATOM 617 C CA . THR A 1 80 ? 9.513 -4.824 -2.190 1.00 97.81 80 THR A CA 1
ATOM 618 C C . THR A 1 80 ? 8.409 -4.563 -3.217 1.00 97.81 80 THR A C 1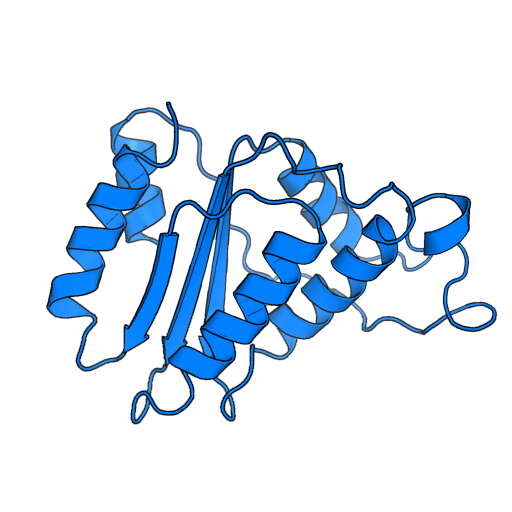
ATOM 620 O O . THR A 1 80 ? 8.705 -4.235 -4.368 1.00 97.81 80 THR A O 1
ATOM 623 N N . PHE A 1 81 ? 7.143 -4.659 -2.803 1.00 98.25 81 PHE A N 1
ATOM 624 C CA . PHE A 1 81 ? 6.001 -4.391 -3.672 1.00 98.25 81 PHE A CA 1
ATOM 625 C C . PHE A 1 81 ? 5.913 -2.911 -4.076 1.00 98.25 81 PHE A C 1
ATOM 627 O O . PHE A 1 81 ? 5.879 -2.594 -5.266 1.00 98.25 81 PHE A O 1
ATOM 634 N N . LEU A 1 82 ? 5.934 -1.996 -3.102 1.00 97.12 82 LEU A N 1
ATOM 635 C CA . LEU A 1 82 ? 5.792 -0.554 -3.330 1.00 97.12 82 LEU A CA 1
ATOM 636 C C . LEU A 1 82 ? 6.955 0.024 -4.147 1.00 97.12 82 LEU A C 1
ATOM 638 O O . LEU A 1 82 ? 6.732 0.893 -4.989 1.00 97.12 82 LEU A O 1
ATOM 642 N N . ASP A 1 83 ? 8.178 -0.485 -3.963 1.00 95.50 83 ASP A N 1
ATOM 643 C CA . ASP A 1 83 ? 9.344 -0.099 -4.762 1.00 95.50 83 ASP A CA 1
ATOM 644 C C . ASP A 1 83 ? 9.187 -0.447 -6.239 1.00 95.50 83 ASP A C 1
ATOM 646 O O . ASP A 1 83 ? 9.617 0.323 -7.105 1.00 95.50 83 ASP A O 1
ATOM 650 N N . ARG A 1 84 ? 8.582 -1.599 -6.537 1.00 95.06 84 ARG A N 1
ATOM 651 C CA . ARG A 1 84 ? 8.285 -1.995 -7.914 1.00 95.06 84 ARG A CA 1
ATOM 652 C C . ARG A 1 84 ? 7.122 -1.199 -8.475 1.00 95.06 84 ARG A C 1
ATOM 654 O O . ARG A 1 84 ? 7.254 -0.659 -9.571 1.00 95.06 84 ARG A O 1
ATOM 661 N N . LEU A 1 85 ? 6.048 -1.043 -7.703 1.00 94.25 85 LEU A N 1
ATOM 662 C CA . LEU A 1 85 ? 4.876 -0.275 -8.111 1.00 94.25 85 LEU A CA 1
ATOM 663 C C . LEU A 1 85 ? 5.250 1.161 -8.476 1.00 94.25 85 LEU A C 1
ATOM 665 O O . LEU A 1 85 ? 4.997 1.581 -9.601 1.00 94.25 85 LEU A O 1
ATOM 669 N N . ARG A 1 86 ? 5.967 1.886 -7.606 1.00 91.44 86 ARG A N 1
ATOM 670 C CA . ARG A 1 86 ? 6.378 3.268 -7.910 1.00 91.44 86 ARG A CA 1
ATOM 671 C C . ARG A 1 86 ? 7.211 3.388 -9.184 1.00 91.44 86 ARG A C 1
ATOM 673 O O . ARG A 1 86 ? 7.169 4.429 -9.822 1.00 91.44 86 ARG A O 1
ATOM 680 N N . ARG A 1 87 ? 8.011 2.368 -9.523 1.00 90.44 87 ARG A N 1
ATOM 681 C CA . ARG A 1 87 ? 8.907 2.401 -10.686 1.00 90.44 87 ARG A CA 1
ATOM 682 C C . ARG A 1 87 ? 8.148 2.187 -11.978 1.00 90.44 87 ARG A C 1
ATOM 684 O O . ARG A 1 87 ? 8.402 2.898 -12.941 1.00 90.44 87 ARG A O 1
ATOM 691 N N . VAL A 1 88 ? 7.229 1.230 -11.965 1.00 91.12 88 VAL A N 1
ATOM 692 C CA . VAL A 1 88 ? 6.326 0.962 -13.082 1.00 91.12 88 VAL A CA 1
ATOM 693 C C . VAL A 1 88 ? 5.443 2.182 -13.357 1.00 91.12 88 VAL A C 1
ATOM 695 O O . VAL A 1 88 ? 5.284 2.576 -14.506 1.00 91.12 88 VAL A O 1
ATOM 698 N N . GLU A 1 89 ? 4.969 2.858 -12.309 1.00 88.56 89 GLU A N 1
ATOM 699 C CA . GLU A 1 89 ? 4.127 4.054 -12.452 1.00 88.56 89 GLU A CA 1
ATOM 700 C C . GLU A 1 89 ? 4.904 5.356 -12.718 1.00 88.56 89 GLU A C 1
ATOM 702 O O . GLU A 1 89 ? 4.301 6.373 -13.070 1.00 88.56 89 GLU A O 1
ATOM 707 N N . ALA A 1 90 ? 6.237 5.348 -12.588 1.00 84.31 90 ALA A N 1
ATOM 708 C CA . ALA A 1 90 ? 7.049 6.568 -12.591 1.00 84.31 90 ALA A CA 1
ATOM 709 C C . ALA A 1 90 ? 6.948 7.403 -13.869 1.00 84.31 90 ALA A C 1
ATOM 711 O O . ALA A 1 90 ? 7.097 8.625 -13.837 1.00 84.31 90 ALA A O 1
ATOM 712 N N . HIS A 1 91 ? 6.714 6.737 -14.996 1.00 78.25 91 HIS A N 1
ATOM 713 C CA . HIS A 1 91 ? 6.719 7.358 -16.316 1.00 78.25 91 HIS A CA 1
ATOM 714 C C . HIS A 1 91 ? 5.329 7.424 -16.959 1.00 78.25 91 HIS A C 1
ATOM 716 O O . HIS A 1 91 ? 5.178 8.021 -18.020 1.00 78.25 91 HIS A O 1
ATOM 722 N N . HIS A 1 92 ? 4.291 6.949 -16.261 1.00 70.88 92 HIS A N 1
ATOM 723 C CA . HIS A 1 92 ? 2.881 7.062 -16.661 1.00 70.88 92 HIS A CA 1
ATOM 724 C C . HIS A 1 92 ? 2.200 8.278 -16.019 1.00 70.88 92 HIS A C 1
ATOM 726 O O . HIS A 1 92 ? 1.055 8.242 -15.571 1.00 70.88 92 HIS A O 1
ATOM 732 N N . SER A 1 93 ? 2.943 9.387 -15.940 1.00 65.88 93 SER A N 1
ATOM 733 C CA . SER A 1 93 ? 2.541 10.657 -15.313 1.00 65.88 93 SER A CA 1
ATOM 734 C C . SER A 1 93 ? 2.156 10.585 -13.828 1.00 65.88 93 SER A C 1
ATOM 736 O O . SER A 1 93 ? 1.684 11.590 -13.307 1.00 65.88 93 SER A O 1
ATOM 738 N N . PHE A 1 94 ? 2.328 9.446 -13.142 1.00 66.88 94 PHE A N 1
ATOM 739 C CA . PHE A 1 94 ? 1.814 9.224 -11.782 1.00 66.88 94 PHE A CA 1
ATOM 740 C C . PHE A 1 94 ? 0.300 9.480 -11.632 1.00 66.88 94 PHE A C 1
ATOM 742 O O . PHE A 1 94 ? -0.187 9.776 -10.543 1.00 66.88 94 PHE A O 1
ATOM 749 N N . LYS A 1 95 ? -0.457 9.412 -12.735 1.00 70.81 95 LYS A N 1
ATOM 750 C CA . LYS A 1 95 ? -1.887 9.762 -12.752 1.00 70.81 95 LYS A CA 1
ATOM 751 C C . LYS A 1 95 ? -2.820 8.556 -12.640 1.00 70.81 95 LYS A C 1
ATOM 753 O O . LYS A 1 95 ? -4.028 8.753 -12.529 1.00 70.81 95 LYS A O 1
ATOM 758 N N . ARG A 1 96 ? -2.273 7.335 -12.650 1.00 83.00 96 ARG A N 1
ATOM 759 C CA . ARG A 1 96 ? -3.036 6.086 -12.800 1.00 83.00 96 ARG A CA 1
ATOM 760 C C . ARG A 1 96 ? -4.101 5.874 -11.726 1.00 83.00 96 ARG A C 1
ATOM 762 O O . ARG A 1 96 ? -5.149 5.334 -12.041 1.00 83.00 96 ARG A O 1
ATOM 769 N N . TYR A 1 97 ? -3.849 6.327 -10.498 1.00 91.69 97 TYR A N 1
ATOM 770 C CA . TYR A 1 97 ? -4.752 6.110 -9.361 1.00 91.69 97 TYR A CA 1
ATOM 771 C C . TYR A 1 97 ? -5.387 7.403 -8.819 1.00 91.69 97 TYR A C 1
ATOM 773 O O . TYR A 1 97 ? -5.822 7.447 -7.671 1.00 91.69 97 TYR A O 1
ATOM 781 N N . THR A 1 98 ? -5.425 8.477 -9.619 1.00 92.31 98 THR A N 1
ATOM 782 C CA . THR A 1 98 ? -5.884 9.819 -9.179 1.00 92.31 98 THR A CA 1
ATOM 783 C C . THR A 1 98 ? -7.376 9.941 -8.896 1.00 92.31 98 THR A C 1
ATOM 785 O O . THR A 1 98 ? -7.827 10.894 -8.255 1.00 92.31 98 THR A O 1
ATOM 788 N N . ASP A 1 99 ? -8.156 8.979 -9.346 1.00 92.06 99 ASP A N 1
ATOM 789 C CA . ASP A 1 99 ? -9.579 8.807 -9.096 1.00 92.06 99 ASP A CA 1
ATOM 790 C C . ASP A 1 99 ? -9.869 7.935 -7.863 1.00 92.06 99 ASP A C 1
ATOM 792 O O . ASP A 1 99 ? -10.968 8.018 -7.321 1.00 92.06 99 ASP A O 1
ATOM 796 N N . LYS A 1 100 ? -8.882 7.182 -7.361 1.00 94.50 100 LYS A N 1
ATOM 797 C CA . LYS A 1 100 ? -9.063 6.188 -6.295 1.00 94.50 100 LYS A CA 1
ATOM 798 C C . LYS A 1 100 ? -8.700 6.744 -4.917 1.00 94.50 100 LYS A C 1
ATOM 800 O O . LYS A 1 100 ? -7.654 7.379 -4.727 1.00 94.50 100 LYS A O 1
ATOM 805 N N . LEU A 1 101 ? -9.548 6.464 -3.928 1.00 96.50 101 LEU A N 1
AT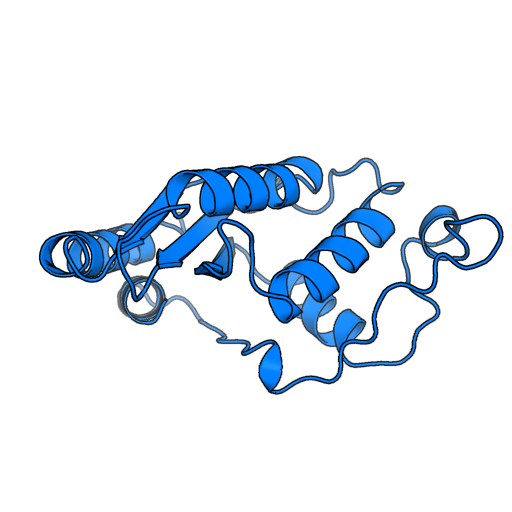OM 806 C CA . LEU A 1 101 ? -9.265 6.757 -2.521 1.00 96.50 101 LEU A CA 1
ATOM 807 C C . LEU A 1 101 ? -8.367 5.675 -1.907 1.00 96.50 101 LEU A C 1
ATOM 809 O O . LEU A 1 101 ? -8.440 4.505 -2.284 1.00 96.50 101 LEU A O 1
ATOM 813 N N . CYS A 1 102 ? -7.534 6.043 -0.930 1.00 96.56 102 CYS A N 1
ATOM 814 C CA . CYS A 1 102 ? -6.736 5.075 -0.181 1.00 96.56 102 CYS A CA 1
ATOM 815 C C . CYS A 1 102 ? -6.732 5.283 1.336 1.00 96.56 102 CYS A C 1
ATOM 817 O O . CYS A 1 102 ? 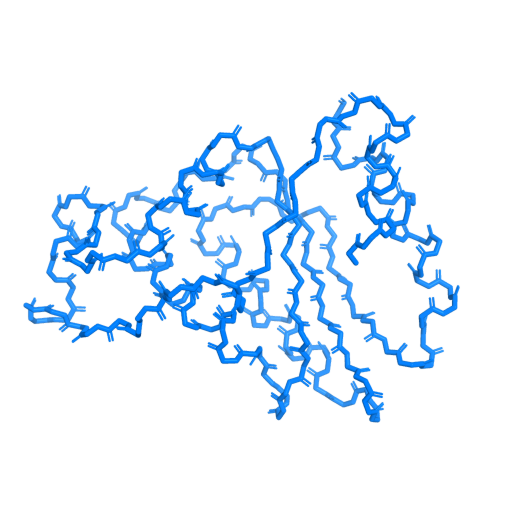-6.723 6.416 1.824 1.00 96.56 102 CYS A O 1
ATOM 819 N N . VAL A 1 103 ? -6.612 4.179 2.076 1.00 97.81 103 VAL A N 1
ATOM 820 C CA . VAL A 1 103 ? -6.301 4.165 3.512 1.00 97.81 103 VAL A CA 1
ATOM 821 C C . VAL A 1 103 ? -4.941 3.518 3.741 1.00 97.81 103 VAL A C 1
ATOM 823 O O . VAL A 1 103 ? -4.731 2.356 3.388 1.00 97.81 103 VAL A O 1
ATOM 826 N N . GLY A 1 104 ? -4.025 4.254 4.369 1.00 98.06 104 GLY A N 1
ATOM 827 C CA . GLY A 1 104 ? -2.729 3.731 4.804 1.00 98.06 104 GLY A CA 1
ATOM 828 C C . GLY A 1 104 ? -2.772 3.304 6.269 1.00 98.06 104 GLY A C 1
ATOM 829 O O . GLY A 1 104 ? -3.213 4.070 7.123 1.00 98.06 104 GLY A O 1
ATOM 830 N N . VAL A 1 105 ? -2.302 2.097 6.592 1.00 98.38 105 VAL A N 1
ATOM 831 C CA . VAL A 1 105 ? -2.262 1.598 7.976 1.00 98.38 105 VAL A CA 1
ATOM 832 C C . VAL A 1 105 ? -0.869 1.089 8.338 1.00 98.38 105 VAL A C 1
ATOM 834 O O . VAL A 1 105 ? -0.380 0.123 7.755 1.00 98.38 105 VAL A O 1
ATOM 837 N N . ALA A 1 106 ? -0.256 1.679 9.363 1.00 98.31 106 ALA A N 1
ATOM 838 C CA . ALA A 1 106 ? 1.020 1.227 9.916 1.00 98.31 106 ALA A CA 1
ATOM 839 C C . ALA A 1 106 ? 0.804 0.602 11.299 1.00 98.31 106 ALA A C 1
ATOM 841 O O . ALA A 1 106 ? 0.439 1.295 12.252 1.00 98.31 106 ALA A O 1
ATOM 842 N N . SER A 1 107 ? 1.018 -0.709 11.419 1.00 97.50 107 SER A N 1
ATOM 843 C CA . SER A 1 107 ? 0.737 -1.470 12.640 1.00 97.50 107 SER A CA 1
ATOM 844 C C . SER A 1 107 ? 2.010 -1.839 13.407 1.00 97.50 107 SER A C 1
ATOM 846 O O . SER A 1 107 ? 2.778 -2.692 12.972 1.00 97.50 107 SER A O 1
ATOM 848 N N . ALA A 1 108 ? 2.220 -1.257 14.585 1.00 97.06 108 ALA A N 1
ATOM 849 C CA . ALA A 1 108 ? 3.350 -1.564 15.460 1.00 97.06 108 ALA A CA 1
ATOM 850 C C . ALA A 1 108 ? 2.920 -2.459 16.635 1.00 97.06 108 ALA A C 1
ATOM 852 O O . ALA A 1 108 ? 2.149 -2.044 17.502 1.00 97.06 108 ALA A O 1
ATOM 853 N N . GLY A 1 109 ? 3.440 -3.690 16.674 1.00 92.62 109 GLY A N 1
ATOM 854 C CA . GLY A 1 109 ? 3.116 -4.672 17.718 1.00 92.62 109 GLY A CA 1
ATOM 855 C C . GLY A 1 109 ? 3.855 -4.467 19.046 1.00 92.62 109 GLY A C 1
ATOM 856 O O . GLY A 1 109 ? 3.326 -4.830 20.089 1.00 92.62 109 GLY A O 1
ATOM 857 N N . GLY A 1 110 ? 5.053 -3.873 19.010 1.00 92.94 110 GLY A N 1
ATOM 858 C CA . GLY A 1 110 ? 5.892 -3.610 20.186 1.00 92.94 110 GLY A CA 1
ATOM 859 C C . GLY A 1 110 ? 5.590 -2.265 20.851 1.00 92.94 110 GLY A C 1
ATOM 860 O O . GLY A 1 110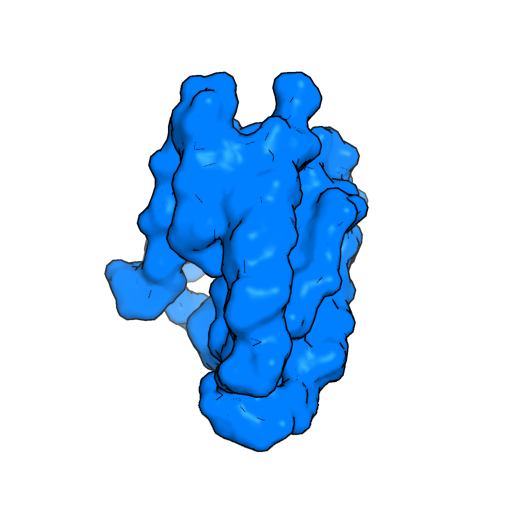 ? 4.434 -1.903 21.059 1.00 92.94 110 GLY A O 1
ATOM 861 N N . SER A 1 111 ? 6.627 -1.481 21.155 1.00 93.12 111 SER A N 1
ATOM 862 C CA . SER A 1 111 ? 6.501 -0.190 21.860 1.00 93.12 111 SER A CA 1
ATOM 863 C C . SER A 1 111 ? 5.652 0.870 21.141 1.00 93.12 111 SER A C 1
ATOM 865 O O . SER A 1 111 ? 5.334 1.898 21.723 1.00 93.12 111 SER A O 1
ATOM 867 N N . GLY A 1 112 ? 5.284 0.651 19.877 1.00 93.88 112 GLY A N 1
ATOM 868 C CA . GLY A 1 112 ? 4.619 1.652 19.040 1.00 93.88 112 GLY A CA 1
ATOM 869 C C . GLY A 1 112 ? 5.592 2.614 18.353 1.00 93.88 112 GLY A C 1
ATOM 870 O O . GLY A 1 112 ? 5.184 3.355 17.456 1.00 93.88 112 GLY A O 1
ATOM 871 N N . ASN A 1 113 ? 6.876 2.574 18.720 1.00 95.50 113 ASN A N 1
ATOM 872 C CA . ASN A 1 113 ? 7.900 3.415 18.117 1.00 95.50 113 ASN A CA 1
ATOM 873 C C . ASN A 1 113 ? 7.999 3.172 16.610 1.00 95.50 113 ASN A C 1
ATOM 875 O O . ASN A 1 113 ? 7.900 2.047 16.123 1.00 95.50 113 ASN A O 1
ATOM 879 N N . GLY A 1 114 ? 8.186 4.261 15.866 1.00 97.12 114 GLY A N 1
ATOM 880 C CA . GLY A 1 114 ? 8.308 4.210 14.414 1.00 97.12 114 GLY A CA 1
ATOM 881 C C . GLY A 1 114 ? 6.989 4.079 13.656 1.00 97.12 114 GLY A C 1
ATOM 882 O O . GLY A 1 114 ? 7.018 4.228 12.441 1.00 97.12 114 GLY A O 1
ATOM 883 N N . ALA A 1 115 ? 5.840 3.894 14.321 1.00 97.94 115 ALA A N 1
ATOM 884 C CA . ALA A 1 115 ? 4.553 3.787 13.629 1.00 97.94 115 ALA A CA 1
ATOM 885 C C . ALA A 1 115 ? 4.229 5.029 12.789 1.00 97.94 115 ALA A C 1
ATOM 887 O O . ALA A 1 115 ? 3.832 4.898 11.636 1.00 97.94 115 ALA A O 1
ATOM 888 N N . ALA A 1 116 ? 4.461 6.227 13.334 1.00 98.12 116 ALA A N 1
ATOM 889 C CA . ALA A 1 116 ? 4.262 7.475 12.599 1.00 98.12 116 ALA A CA 1
ATOM 890 C C . ALA A 1 116 ? 5.222 7.604 11.403 1.00 98.12 116 ALA A C 1
ATOM 892 O O . ALA A 1 116 ? 4.794 7.968 10.314 1.00 98.12 116 ALA A O 1
ATOM 893 N N . ARG A 1 117 ? 6.502 7.240 11.575 1.00 98.31 117 ARG A N 1
ATOM 894 C CA . ARG A 1 117 ? 7.495 7.269 10.488 1.00 98.31 117 ARG A CA 1
ATOM 895 C C . ARG A 1 117 ? 7.145 6.283 9.377 1.00 98.31 117 ARG A C 1
ATOM 897 O O . ARG A 1 117 ? 7.173 6.655 8.214 1.00 98.31 117 ARG A O 1
ATOM 904 N N . ALA A 1 118 ? 6.795 5.048 9.725 1.00 98.56 118 ALA A N 1
ATOM 905 C CA . ALA A 1 118 ? 6.377 4.046 8.754 1.00 98.56 118 ALA A CA 1
ATOM 906 C C . ALA A 1 118 ? 5.103 4.482 8.014 1.00 98.56 118 ALA A C 1
ATOM 908 O O . ALA A 1 118 ? 5.027 4.336 6.801 1.00 98.56 118 ALA A O 1
ATOM 909 N N . LEU A 1 119 ? 4.131 5.077 8.714 1.00 98.69 119 LEU A N 1
ATOM 910 C CA . LEU A 1 119 ? 2.924 5.611 8.084 1.00 98.69 119 LEU A CA 1
ATOM 911 C C . LEU A 1 119 ? 3.235 6.752 7.112 1.00 98.69 119 LEU A C 1
ATOM 913 O O . LEU A 1 119 ? 2.705 6.756 6.009 1.00 98.69 119 LEU A O 1
ATOM 917 N N . TYR A 1 120 ? 4.128 7.665 7.495 1.00 98.50 120 TYR A N 1
ATOM 918 C CA . TYR A 1 120 ? 4.607 8.735 6.622 1.00 98.50 120 TYR A CA 1
ATOM 919 C C . TYR A 1 120 ? 5.299 8.182 5.366 1.00 98.50 120 TYR A C 1
ATOM 921 O O . TYR A 1 120 ? 5.011 8.607 4.253 1.00 98.50 120 TYR A O 1
ATOM 929 N N . LEU A 1 121 ? 6.166 7.174 5.516 1.00 98.44 121 LEU A N 1
ATOM 930 C CA . LEU A 1 121 ? 6.802 6.524 4.368 1.00 98.44 121 LEU A CA 1
ATOM 931 C C . LEU A 1 121 ? 5.769 5.861 3.452 1.00 98.44 121 LEU A C 1
ATOM 933 O O . LEU A 1 121 ? 5.878 5.975 2.236 1.00 98.44 121 LEU A O 1
ATOM 937 N N . LEU A 1 122 ? 4.768 5.186 4.021 1.00 98.56 122 LEU A N 1
ATOM 938 C CA . LEU A 1 122 ? 3.682 4.585 3.252 1.00 98.56 122 LEU A CA 1
ATOM 939 C C . LEU A 1 122 ? 2.886 5.647 2.483 1.00 98.56 122 LEU A C 1
ATOM 941 O O . LEU A 1 122 ? 2.631 5.473 1.293 1.00 98.56 122 LEU A O 1
ATOM 945 N N . GLU A 1 123 ? 2.521 6.743 3.146 1.00 98.00 123 GLU A N 1
ATOM 946 C CA . GLU A 1 123 ? 1.826 7.877 2.536 1.00 98.00 123 GLU A CA 1
ATOM 947 C C . GLU A 1 123 ? 2.603 8.428 1.336 1.00 98.00 123 GLU A C 1
ATOM 949 O O . GLU A 1 123 ? 2.012 8.626 0.274 1.00 98.00 123 GLU A O 1
ATOM 954 N N . GLU A 1 124 ? 3.920 8.608 1.466 1.00 96.38 124 GLU A N 1
ATOM 955 C CA . GLU A 1 124 ? 4.771 9.080 0.371 1.00 96.38 124 GLU A CA 1
ATOM 956 C C . GLU A 1 124 ? 4.702 8.157 -0.853 1.00 96.38 124 GLU A C 1
ATOM 958 O O . GLU A 1 124 ? 4.601 8.647 -1.978 1.00 96.38 124 GLU A O 1
ATOM 963 N N . TYR A 1 125 ? 4.696 6.829 -0.669 1.00 95.75 125 TYR A N 1
ATOM 964 C CA . TYR A 1 125 ? 4.499 5.902 -1.791 1.00 95.75 12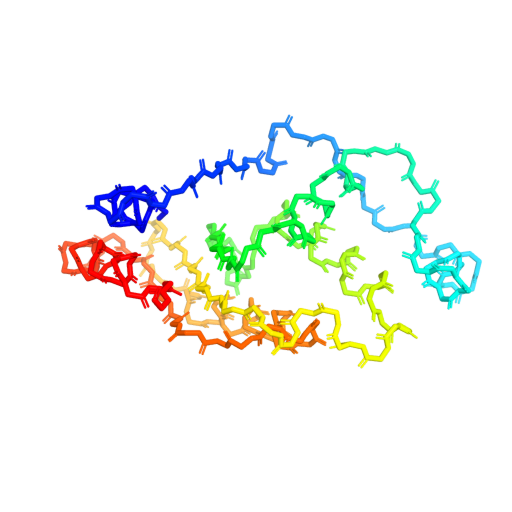5 TYR A CA 1
ATOM 965 C C . TYR A 1 125 ? 3.123 6.071 -2.434 1.00 95.75 125 TYR A C 1
ATOM 967 O O . TYR A 1 125 ? 3.044 6.193 -3.656 1.00 95.75 125 TYR A O 1
ATOM 975 N N . LEU A 1 126 ? 2.057 6.084 -1.629 1.00 95.19 126 LEU A N 1
ATOM 976 C CA . LEU A 1 126 ? 0.674 6.134 -2.114 1.00 95.19 126 LEU A CA 1
ATOM 977 C C . LEU A 1 126 ? 0.382 7.442 -2.862 1.00 95.19 126 LEU A C 1
ATOM 979 O O . LEU A 1 126 ? -0.141 7.412 -3.977 1.00 95.19 126 LEU A O 1
ATOM 983 N N . LYS A 1 127 ? 0.793 8.583 -2.299 1.00 92.62 127 LYS A N 1
ATOM 984 C CA . LYS A 1 127 ? 0.658 9.894 -2.946 1.00 92.62 127 LYS A CA 1
ATOM 985 C C . LYS A 1 127 ? 1.500 9.992 -4.206 1.00 92.62 127 LYS A C 1
ATOM 987 O O . LYS A 1 127 ? 1.036 10.538 -5.205 1.00 92.62 127 LYS A O 1
ATOM 992 N N . ARG A 1 128 ? 2.722 9.442 -4.192 1.00 90.44 128 ARG A N 1
ATOM 993 C CA . ARG A 1 128 ? 3.607 9.469 -5.362 1.00 90.44 128 ARG A CA 1
ATOM 994 C C . ARG A 1 128 ? 2.970 8.805 -6.573 1.00 90.44 128 ARG A C 1
ATOM 996 O O . ARG A 1 128 ? 3.205 9.291 -7.664 1.00 90.44 128 ARG A O 1
ATOM 1003 N N . ILE A 1 129 ? 2.198 7.733 -6.398 1.00 90.50 129 ILE A N 1
ATOM 1004 C CA . ILE A 1 129 ? 1.539 7.003 -7.498 1.00 90.50 129 ILE A CA 1
ATOM 1005 C C . ILE A 1 129 ? 0.104 7.478 -7.780 1.00 90.50 129 ILE A C 1
ATOM 1007 O O . ILE A 1 129 ? -0.583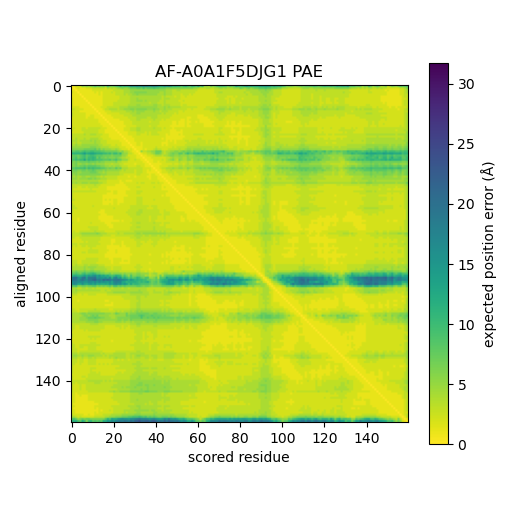 6.895 -8.616 1.00 90.50 129 ILE A O 1
ATOM 1011 N N . GLY A 1 130 ? -0.332 8.552 -7.120 1.00 91.81 130 GLY A N 1
ATOM 1012 C CA . GLY A 1 130 ? -1.546 9.283 -7.465 1.00 91.81 130 GLY A CA 1
ATOM 1013 C C . GLY A 1 130 ? -2.755 9.027 -6.572 1.00 91.81 130 GLY A C 1
ATOM 1014 O O . GLY A 1 130 ? -3.758 9.699 -6.775 1.00 91.81 130 GLY A O 1
ATOM 1015 N N . PHE A 1 131 ? -2.695 8.135 -5.578 1.00 94.12 131 PHE A N 1
ATOM 1016 C CA . PHE A 1 131 ? -3.853 7.896 -4.710 1.00 94.12 131 PHE A CA 1
ATOM 1017 C C . PHE A 1 131 ? -4.268 9.149 -3.933 1.00 94.12 131 PHE A C 1
ATOM 1019 O O . PHE A 1 131 ? -3.431 9.887 -3.401 1.00 94.12 131 PHE A O 1
ATOM 1026 N N . LYS A 1 132 ? -5.582 9.339 -3.787 1.00 94.88 132 LYS A N 1
ATOM 1027 C CA . LYS A 1 132 ? -6.152 10.339 -2.883 1.00 94.88 132 LYS A CA 1
ATOM 1028 C C . LYS A 1 132 ? -6.278 9.749 -1.485 1.00 94.88 132 LYS A C 1
ATOM 1030 O O . LYS A 1 132 ? -7.035 8.813 -1.251 1.00 94.88 132 LYS A O 1
ATOM 1035 N N . THR A 1 133 ? -5.539 10.303 -0.534 1.00 96.12 133 THR A N 1
ATOM 1036 C CA . THR A 1 133 ? -5.579 9.833 0.852 1.00 96.12 133 THR A CA 1
ATOM 1037 C C . THR A 1 133 ? -6.929 10.142 1.496 1.00 96.12 133 THR A C 1
ATOM 1039 O O . THR A 1 133 ? -7.276 11.307 1.669 1.00 96.12 133 THR A O 1
ATOM 1042 N N . PHE A 1 134 ? -7.663 9.095 1.872 1.00 97.00 134 PHE A N 1
ATOM 1043 C CA . PHE A 1 134 ? -8.861 9.193 2.703 1.00 97.00 134 PHE A CA 1
ATOM 1044 C C . PHE A 1 134 ? -8.490 9.243 4.188 1.00 97.00 134 PHE A C 1
ATOM 1046 O O . PHE A 1 134 ? -8.953 10.122 4.908 1.00 97.00 134 PHE A O 1
ATOM 1053 N N . ASP A 1 135 ? -7.631 8.321 4.639 1.00 97.00 135 ASP A N 1
ATOM 1054 C CA . ASP A 1 135 ? -7.195 8.251 6.037 1.00 97.00 135 ASP A CA 1
ATOM 1055 C C . ASP A 1 135 ? -5.804 7.601 6.176 1.00 97.00 135 ASP A C 1
ATOM 1057 O O . ASP A 1 135 ? -5.368 6.805 5.336 1.00 97.00 135 ASP A O 1
ATOM 1061 N N . LEU A 1 136 ? -5.101 7.940 7.256 1.00 98.06 136 LEU A N 1
ATOM 1062 C CA . LEU A 1 136 ? -3.779 7.433 7.616 1.00 98.06 136 LEU A CA 1
ATOM 1063 C C . LEU A 1 136 ? -3.767 7.053 9.092 1.00 98.06 136 LEU A C 1
ATOM 1065 O O . LEU A 1 136 ? -3.835 7.896 9.985 1.00 98.06 136 LEU A O 1
ATOM 1069 N N . VAL A 1 137 ? -3.612 5.760 9.364 1.00 98.06 137 VAL A N 1
ATOM 1070 C CA . VAL A 1 137 ? -3.843 5.216 10.699 1.00 98.06 137 VAL A CA 1
ATOM 1071 C C . VAL A 1 137 ? -2.609 4.498 11.224 1.00 98.06 137 VAL A C 1
ATOM 1073 O O . VAL A 1 137 ? -2.201 3.445 10.734 1.00 98.06 137 VAL A O 1
ATOM 1076 N N . THR A 1 138 ? -2.036 5.023 12.305 1.00 97.94 138 THR A N 1
ATOM 1077 C CA . THR A 1 138 ? -1.115 4.246 13.141 1.00 97.94 138 THR A CA 1
ATOM 1078 C C . THR A 1 138 ? -1.916 3.308 14.035 1.00 97.94 138 THR A C 1
ATOM 1080 O O . THR A 1 138 ? -2.849 3.742 14.705 1.00 97.94 138 THR A O 1
ATOM 1083 N N . LEU A 1 139 ? -1.555 2.034 14.105 1.00 97.19 139 LEU A N 1
ATOM 1084 C CA . LEU A 1 139 ? -2.200 1.062 14.983 1.00 97.19 139 LEU A CA 1
ATOM 1085 C C . LEU A 1 139 ? -1.153 0.467 15.922 1.00 97.19 139 LEU A C 1
ATOM 1087 O O . LEU A 1 139 ? -0.168 -0.107 15.475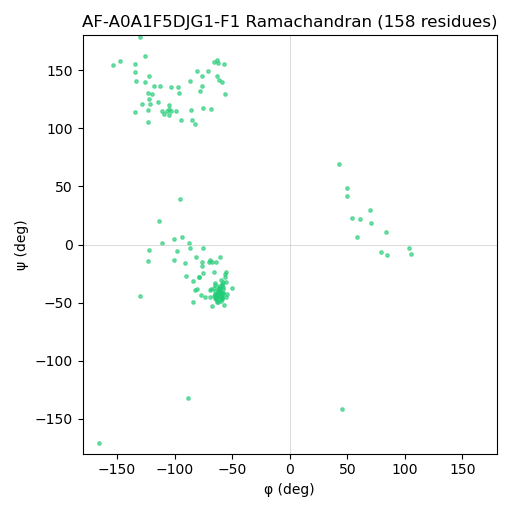 1.00 97.19 139 LEU A O 1
ATOM 1091 N N . THR A 1 140 ? -1.344 0.609 17.230 1.00 96.81 140 THR A N 1
ATOM 1092 C CA . THR A 1 140 ? -0.422 0.069 18.243 1.00 96.81 140 THR A CA 1
ATOM 1093 C C . THR A 1 140 ? -1.170 -0.812 19.231 1.00 96.81 140 THR A C 1
ATOM 1095 O O . THR A 1 140 ? -2.391 -0.698 19.359 1.00 96.81 140 THR A O 1
ATOM 1098 N N . GLN A 1 141 ? -0.461 -1.655 19.986 1.00 95.69 141 GLN A N 1
ATOM 1099 C CA . GLN A 1 141 ? -1.090 -2.455 21.045 1.00 95.69 141 GLN A CA 1
ATOM 1100 C C . GLN A 1 141 ? -1.843 -1.607 22.088 1.00 95.69 141 GLN A C 1
ATOM 1102 O O . GLN A 1 141 ? -2.844 -2.068 22.630 1.00 95.69 141 GLN A O 1
ATOM 1107 N N . PHE A 1 142 ? -1.416 -0.356 22.286 1.00 96.12 142 PHE A N 1
ATOM 1108 C CA . PHE A 1 142 ? -2.018 0.602 23.217 1.00 96.12 142 PHE A CA 1
ATOM 1109 C C . PHE A 1 142 ? -3.221 1.351 22.624 1.00 96.12 142 PHE A C 1
ATOM 1111 O O . PHE A 1 142 ? -4.142 1.716 23.344 1.00 96.12 142 PHE A O 1
ATOM 1118 N N . SER A 1 143 ? -3.233 1.585 21.307 1.00 96.06 143 SER A N 1
ATOM 1119 C CA . SER A 1 143 ? -4.280 2.375 20.635 1.00 96.06 143 SER A CA 1
ATOM 1120 C C . SER A 1 143 ? -5.344 1.534 19.928 1.00 96.06 143 SER A C 1
ATOM 1122 O O . SER A 1 143 ? -6.406 2.050 19.583 1.00 96.06 143 SER A O 1
ATOM 1124 N N . LYS A 1 144 ? -5.108 0.229 19.730 1.00 95.44 144 LYS A N 1
ATOM 1125 C CA . LYS A 1 144 ? -6.010 -0.642 18.960 1.00 95.44 144 LYS A CA 1
ATOM 1126 C C . LYS A 1 144 ? -7.453 -0.649 19.468 1.00 95.44 144 LYS A C 1
ATOM 1128 O O . LYS A 1 144 ? -8.358 -0.763 18.652 1.00 95.44 144 LYS A O 1
ATOM 1133 N N . ALA A 1 145 ? -7.674 -0.493 20.775 1.00 96.56 145 ALA A N 1
ATOM 1134 C CA . ALA A 1 145 ? -9.008 -0.568 21.370 1.00 96.56 145 ALA A CA 1
ATOM 1135 C C . ALA A 1 145 ? -9.979 0.477 20.791 1.00 96.56 145 ALA A C 1
ATOM 1137 O O . ALA A 1 145 ? -11.095 0.122 20.432 1.00 96.56 145 ALA A O 1
ATOM 1138 N N . HIS A 1 146 ? -9.546 1.733 20.631 1.00 96.12 146 HIS A N 1
ATOM 1139 C CA . HIS A 1 146 ? -10.390 2.784 20.049 1.00 96.12 146 HIS A CA 1
ATOM 1140 C C . HIS A 1 146 ? -10.249 2.886 18.524 1.00 96.12 146 HIS A C 1
ATOM 1142 O O . HIS A 1 146 ? -11.188 3.290 17.843 1.00 96.12 146 HIS A O 1
ATOM 1148 N N . LYS A 1 147 ? -9.097 2.493 17.959 1.00 97.31 147 LYS A N 1
ATOM 1149 C CA . LYS A 1 147 ? -8.866 2.586 16.509 1.00 97.31 147 LYS A CA 1
ATOM 1150 C C . LYS A 1 147 ? -9.527 1.473 15.709 1.00 97.31 147 LYS A C 1
ATOM 1152 O O . LYS A 1 147 ? -9.856 1.690 14.553 1.00 97.31 147 LYS A O 1
ATOM 1157 N N . LEU A 1 148 ? -9.733 0.285 16.277 1.00 97.25 148 LEU A N 1
ATOM 1158 C CA . LEU A 1 148 ? -10.409 -0.800 15.558 1.00 97.25 148 LEU A CA 1
ATOM 1159 C C . LEU A 1 148 ? -11.873 -0.455 15.211 1.00 97.25 148 LEU A C 1
ATOM 1161 O O . LEU A 1 148 ? -12.217 -0.612 14.042 1.00 97.25 148 LEU A O 1
ATOM 1165 N N . PRO A 1 149 ? -12.703 0.074 16.135 1.00 97.69 149 PRO A N 1
ATOM 1166 C CA . PRO A 1 149 ? -14.030 0.591 15.789 1.00 97.69 149 PRO A CA 1
ATOM 1167 C C . PRO A 1 149 ? -13.985 1.757 14.793 1.00 97.69 149 PRO A C 1
ATOM 1169 O O . PRO A 1 149 ? -14.753 1.783 13.840 1.00 97.69 149 PRO A O 1
ATOM 1172 N N . MET A 1 150 ? -13.041 2.691 14.965 1.00 97.25 150 MET A N 1
ATOM 1173 C CA . MET A 1 150 ? -12.838 3.803 14.026 1.00 97.25 150 MET A CA 1
ATOM 1174 C C . MET A 1 150 ? -12.548 3.304 12.601 1.00 97.25 150 MET A C 1
ATOM 1176 O O . MET A 1 150 ? -13.095 3.832 11.640 1.00 97.25 150 MET A O 1
ATOM 1180 N N . LEU A 1 151 ? -11.725 2.261 12.459 1.00 97.50 151 LEU A N 1
ATOM 1181 C CA . LEU A 1 151 ? -11.418 1.635 11.172 1.00 97.50 151 LEU A CA 1
ATOM 1182 C C . LEU A 1 151 ? -12.645 0.966 10.535 1.00 97.50 151 LEU A C 1
ATOM 1184 O O . LEU A 1 151 ? -12.755 0.961 9.314 1.00 97.50 151 LEU A O 1
ATOM 1188 N N . GLU A 1 152 ? -13.563 0.414 11.330 1.00 97.50 152 GLU A N 1
ATOM 1189 C CA . GLU A 1 152 ? -14.839 -0.098 10.813 1.00 97.50 152 GLU A CA 1
ATOM 1190 C C . GLU A 1 152 ? -15.704 1.035 10.247 1.00 97.50 1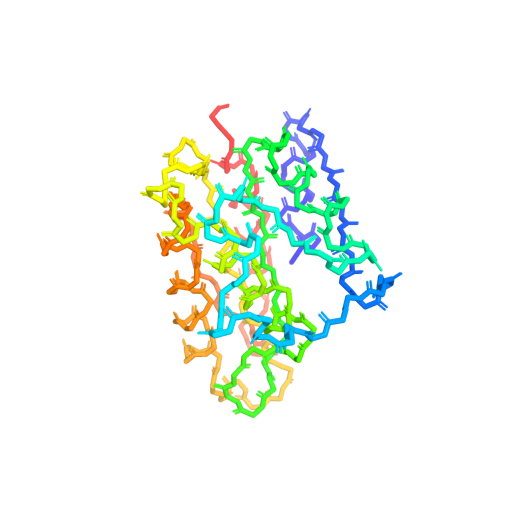52 GLU A C 1
ATOM 1192 O O . GLU A 1 152 ? -16.232 0.920 9.142 1.00 97.50 152 GLU A O 1
ATOM 1197 N N . GLU A 1 153 ? -15.782 2.168 10.947 1.00 96.94 153 GLU A N 1
ATOM 1198 C CA . GLU A 1 153 ? -16.492 3.355 10.457 1.00 96.94 153 GLU A CA 1
ATOM 1199 C C . GLU A 1 153 ? -15.841 3.974 9.217 1.00 96.94 153 GLU A C 1
ATOM 1201 O O . GLU A 1 153 ? -16.549 4.391 8.301 1.00 96.94 153 GLU A O 1
ATOM 1206 N N . ALA A 1 154 ? -14.509 3.991 9.145 1.00 96.25 154 ALA A N 1
ATOM 1207 C CA . ALA A 1 154 ? -13.788 4.416 7.949 1.00 96.25 154 ALA A CA 1
ATOM 1208 C C . ALA A 1 154 ? -14.138 3.522 6.748 1.00 96.25 154 ALA A C 1
ATOM 1210 O O . ALA A 1 154 ? -14.406 4.029 5.663 1.00 96.25 154 ALA A O 1
ATOM 1211 N N . GLY A 1 155 ? -14.226 2.202 6.951 1.00 96.00 155 GLY A N 1
ATOM 1212 C CA . GLY A 1 155 ? -14.590 1.246 5.901 1.00 96.00 155 GLY A CA 1
ATOM 1213 C C . GLY A 1 155 ? -15.977 1.502 5.310 1.00 96.00 155 GLY A C 1
ATOM 1214 O O . GLY A 1 155 ? -16.157 1.412 4.102 1.00 96.00 155 GLY A O 1
ATOM 1215 N N . LYS A 1 156 ? -16.938 1.914 6.146 1.00 95.88 156 LYS A N 1
ATOM 1216 C CA . LYS A 1 156 ? -18.304 2.272 5.721 1.00 95.88 156 LYS A CA 1
ATOM 1217 C C . LYS A 1 156 ? -18.386 3.540 4.862 1.00 95.88 156 LYS A C 1
ATOM 1219 O O . LYS A 1 156 ? -19.452 3.808 4.321 1.00 95.88 156 LYS A O 1
ATOM 1224 N N . ARG A 1 157 ? -17.330 4.360 4.835 1.00 94.94 157 ARG A N 1
ATOM 1225 C CA . ARG A 1 157 ? -17.303 5.697 4.207 1.00 94.94 157 ARG A CA 1
ATOM 1226 C C . ARG A 1 157 ? -16.228 5.844 3.135 1.00 94.94 157 ARG A C 1
ATOM 1228 O O . ARG A 1 157 ? -16.131 6.899 2.521 1.00 94.94 157 ARG A O 1
ATOM 1235 N N . LEU A 1 158 ? -15.393 4.820 2.961 1.00 89.69 158 LEU A N 1
ATOM 1236 C CA . LEU A 1 158 ? -14.302 4.828 1.992 1.00 89.69 158 LEU A CA 1
ATOM 1237 C C . LEU A 1 158 ? -14.824 4.876 0.549 1.00 89.69 158 LEU A C 1
ATOM 1239 O O . LEU A 1 158 ? -14.115 5.338 -0.340 1.00 89.69 158 LEU A O 1
ATOM 1243 N N . PHE A 1 159 ? -16.057 4.422 0.340 1.00 79.81 159 PHE A N 1
ATOM 1244 C CA . PHE A 1 159 ? -16.737 4.417 -0.943 1.00 79.81 159 PHE A CA 1
ATOM 1245 C C . PHE A 1 159 ? -17.924 5.397 -0.886 1.00 79.81 159 PHE A C 1
ATOM 1247 O O . PHE A 1 159 ? -18.603 5.436 0.147 1.00 79.81 159 PHE A O 1
ATOM 1254 N N . PRO A 1 160 ? -18.125 6.223 -1.930 1.00 60.84 160 PRO A N 1
ATOM 1255 C CA . PRO A 1 160 ? -19.267 7.130 -2.032 1.00 60.84 160 PRO A CA 1
ATOM 1256 C C . PRO A 1 160 ? -20.609 6.397 -2.149 1.00 60.84 160 PRO A C 1
ATOM 1258 O O . PRO A 1 160 ? -20.631 5.252 -2.658 1.00 60.84 160 PRO A O 1
#